Protein AF-A0A1B6FSM5-F1 (afdb_monomer)

Organism: NCBI:txid1464854

Foldseek 3Di:
DDDDDDDDDDDPDPPPPPPPPPDWDAFPWDADPVAIHRDFALVDGTWAADDDDDDPQKDWDWDDDRVGHDTDIDMDGHDDDPPPDDPPPDDDDDDDPVDDDDDDQWAEEEDAPLNVVVLVPGDPSRNVVVCCQQCNNGHPNGPDYHYDDPHDVSHD

Nearest PDB structures (foldseek):
  7odt-assembly1_a  TM=2.367E-01  e=1.067E+00  Homo sapiens
  6vmi-assembly1_a  TM=2.789E-01  e=4.382E+00  Homo sapiens
  7o9m-assembly1_a  TM=3.344E-01  e=7.326E+00  Homo sapiens
  6i9r-assembly1_a  TM=3.191E-01  e=6.443E+00  Homo sapiens
  8xt3-assembly1_Lp  TM=2.456E-01  e=4.983E+00  Homo sapiens

Solvent-accessible surface area (backbone atoms only — not comparable to full-atom values): 10348 Å² total; per-residue (Å²): 140,84,82,86,80,84,81,83,80,84,78,82,77,81,77,77,70,80,72,84,76,68,69,62,38,68,48,48,71,43,84,53,99,90,47,65,45,65,59,63,49,65,89,46,60,50,36,43,43,76,75,78,90,71,58,97,53,45,44,82,44,76,44,68,47,88,93,43,57,54,82,45,78,45,80,50,70,69,76,87,62,73,93,74,69,70,66,99,85,66,86,84,88,84,85,63,90,87,68,81,79,83,85,82,88,64,47,65,55,67,63,38,58,50,54,52,54,58,51,66,71,45,54,71,54,27,37,51,51,52,49,30,40,42,55,23,78,42,22,73,48,43,67,39,76,43,71,70,82,81,74,59,95,52,47,136

Sequence (156 aa):
MEKNWFLFLFICFNIEVPGLTCQDMPCAARQTEFGSICVCNSTYCDTVARPLPLGSDQYYHYTTSQDSPGFTKATGYFSKVPNGEYENNSVTFTVNANILHQEIIGFGGSFTDSAGIAINSLSDEAKEKFIESYFGVNGVEYSAARVPIGCSDFST

Secondary structure (DSSP, 8-state):
----------------------PPPPP-EEEETTEEEE---SS-----PPPPPPPTTEEEEEE--SSS-S-EEEEEEPPP-GGG---TT-------TTS--------EEE--HHHHHHHHTS-HHHHHHHHHHHHSTTTT---EEE--SS--TT--

Mean predicted aligned error: 9.49 Å

pLDDT: mean 87.05, std 16.94, range [38.84, 98.31]

Structure (mmCIF, N/CA/C/O backbone):
data_AF-A0A1B6FSM5-F1
#
_entry.id   AF-A0A1B6FSM5-F1
#
loop_
_atom_site.group_PDB
_atom_site.id
_atom_site.type_symbol
_atom_site.label_atom_id
_atom_site.label_alt_id
_atom_site.label_comp_id
_atom_site.label_asym_id
_atom_site.label_entity_id
_atom_site.label_seq_id
_atom_site.pdbx_PDB_ins_code
_atom_site.Cartn_x
_atom_site.Cartn_y
_atom_site.Cartn_z
_atom_site.occupancy
_atom_site.B_iso_or_equiv
_atom_site.auth_seq_id
_atom_site.auth_comp_id
_atom_site.auth_asym_id
_atom_site.auth_atom_id
_atom_site.pdbx_PDB_model_num
ATOM 1 N N . MET A 1 1 ? -56.442 9.683 -52.421 1.00 38.84 1 MET A N 1
ATOM 2 C CA . MET A 1 1 ? -55.281 8.827 -52.101 1.00 38.84 1 MET A CA 1
ATOM 3 C C . MET A 1 1 ? -54.148 9.746 -51.687 1.00 38.84 1 MET A C 1
ATOM 5 O O . MET A 1 1 ? -53.349 10.136 -52.522 1.00 38.84 1 MET A O 1
ATOM 9 N N . GLU A 1 2 ? -54.129 10.143 -50.420 1.00 40.19 2 GLU A N 1
ATOM 10 C CA . GLU A 1 2 ? -53.020 10.888 -49.823 1.00 40.19 2 GLU A CA 1
ATOM 11 C C . GLU A 1 2 ? -52.280 9.915 -48.907 1.00 40.19 2 GLU A C 1
ATOM 13 O O . GLU A 1 2 ? -52.888 9.305 -48.027 1.00 40.19 2 GLU A O 1
ATOM 18 N N . LYS A 1 3 ? -50.992 9.686 -49.169 1.00 43.75 3 LYS A N 1
ATOM 19 C CA . LYS A 1 3 ? -50.129 8.868 -48.313 1.00 43.75 3 LYS A CA 1
ATOM 20 C C . LYS A 1 3 ? -49.109 9.790 -47.655 1.00 43.75 3 LYS A C 1
ATOM 22 O O . LYS A 1 3 ? -48.144 10.198 -48.291 1.00 43.75 3 LYS A O 1
ATOM 27 N N . ASN A 1 4 ? -49.354 10.095 -46.383 1.00 43.03 4 ASN A N 1
ATOM 28 C CA . ASN A 1 4 ? -48.398 10.729 -45.482 1.00 43.03 4 ASN A CA 1
ATOM 29 C C . ASN A 1 4 ? -47.245 9.764 -45.192 1.00 43.03 4 ASN A C 1
ATOM 31 O O . ASN A 1 4 ? -47.452 8.692 -44.623 1.00 43.03 4 ASN A O 1
ATOM 35 N N . TRP A 1 5 ? -46.031 10.160 -45.563 1.00 48.03 5 TRP A N 1
ATOM 36 C CA . TRP A 1 5 ? -44.797 9.486 -45.176 1.00 48.03 5 TRP A CA 1
ATOM 37 C C . TRP A 1 5 ? -44.268 10.134 -43.891 1.00 48.03 5 TRP A C 1
ATOM 39 O O . TRP A 1 5 ? -43.706 11.226 -43.924 1.00 48.03 5 TRP A O 1
ATOM 49 N N . PHE A 1 6 ? -44.472 9.480 -42.746 1.00 44.19 6 PHE A N 1
ATOM 50 C CA . PHE A 1 6 ? -43.813 9.857 -41.495 1.00 44.19 6 PHE A CA 1
ATOM 51 C C . PHE A 1 6 ? -42.359 9.371 -41.529 1.00 44.19 6 PHE A C 1
ATOM 53 O O . PHE A 1 6 ? -42.090 8.172 -41.495 1.00 44.19 6 PHE A O 1
ATOM 60 N N . LEU A 1 7 ? -41.421 10.315 -41.5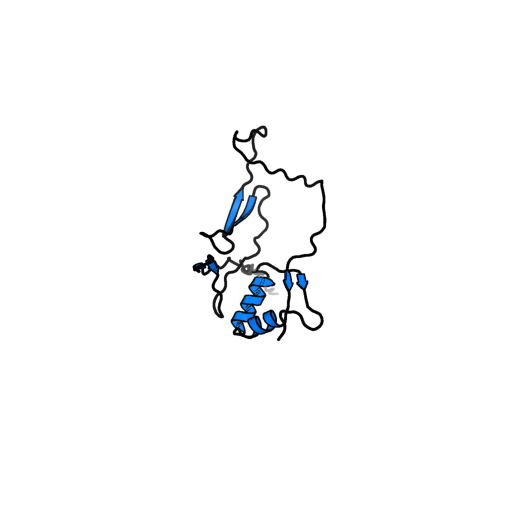99 1.00 45.03 7 LEU A N 1
ATOM 61 C CA . LEU A 1 7 ? -39.989 10.069 -41.468 1.00 45.03 7 LEU A CA 1
ATOM 62 C C . LEU A 1 7 ? -39.641 10.003 -39.968 1.00 45.03 7 LEU A C 1
ATOM 64 O O . LEU A 1 7 ? -39.584 11.033 -39.301 1.00 45.03 7 LEU A O 1
ATOM 68 N N . PHE A 1 8 ? -39.433 8.802 -39.422 1.00 46.84 8 PHE A N 1
ATOM 69 C CA . PHE A 1 8 ? -38.893 8.634 -38.068 1.00 46.84 8 PHE A CA 1
ATOM 70 C C . PHE A 1 8 ? -37.373 8.833 -38.098 1.00 46.84 8 PHE A C 1
ATOM 72 O O . PHE A 1 8 ? -36.632 7.979 -38.583 1.00 46.84 8 PHE A O 1
ATOM 79 N N . LEU A 1 9 ? -36.912 9.974 -37.588 1.00 46.44 9 LEU A N 1
ATOM 80 C CA . LEU A 1 9 ? -35.496 10.262 -37.378 1.00 46.44 9 LEU A CA 1
ATOM 81 C C . LEU A 1 9 ? -35.067 9.626 -36.043 1.00 46.44 9 LEU A C 1
ATOM 83 O O . LEU A 1 9 ? -35.403 10.129 -34.973 1.00 46.44 9 LEU A O 1
ATOM 87 N N . PHE A 1 10 ? -34.358 8.497 -36.094 1.00 46.09 10 PHE A N 1
ATOM 88 C CA . PHE A 1 10 ? -33.719 7.904 -34.916 1.00 46.09 10 PHE A CA 1
ATOM 89 C C . PHE A 1 10 ? -32.469 8.726 -34.570 1.00 46.09 10 PHE A C 1
ATOM 91 O O . PHE A 1 10 ? -31.432 8.605 -35.220 1.00 46.09 10 PHE A O 1
ATOM 98 N N . ILE A 1 11 ? -32.575 9.596 -33.564 1.00 53.06 11 ILE A N 1
ATOM 99 C CA . ILE A 1 11 ? -31.426 10.305 -32.994 1.00 53.06 11 ILE A CA 1
ATOM 100 C C . ILE A 1 11 ? -30.761 9.354 -31.994 1.00 53.06 11 ILE A C 1
ATOM 102 O O . ILE A 1 11 ? -31.252 9.166 -30.883 1.00 53.06 11 ILE A O 1
ATOM 106 N N . CYS A 1 12 ? -29.648 8.738 -32.393 1.00 48.84 12 CYS A N 1
ATOM 107 C CA . CYS A 1 12 ? -28.767 8.026 -31.472 1.00 48.84 12 CYS A CA 1
ATOM 108 C C . CYS A 1 12 ? -28.063 9.056 -30.579 1.00 48.84 12 CYS A C 1
ATOM 110 O O . CYS A 1 12 ? -27.057 9.645 -30.971 1.00 48.84 12 CYS A O 1
ATOM 112 N N . PHE A 1 13 ? -28.599 9.297 -29.383 1.00 46.62 13 PHE A N 1
ATOM 113 C CA . PHE A 1 13 ? -27.845 9.958 -28.324 1.00 46.62 13 PHE A CA 1
ATOM 114 C C . PHE A 1 13 ? -26.745 8.991 -27.871 1.00 46.62 13 PHE A C 1
ATOM 116 O O . PHE A 1 13 ? -27.026 7.991 -27.211 1.00 46.62 13 PHE A O 1
ATOM 123 N N . ASN A 1 14 ? -25.496 9.268 -28.250 1.00 45.78 14 ASN A N 1
ATOM 124 C CA . ASN A 1 14 ? -24.340 8.669 -27.592 1.00 45.78 14 ASN A CA 1
ATOM 125 C C . ASN A 1 14 ? -24.309 9.229 -26.169 1.00 45.78 14 ASN A C 1
ATOM 127 O O . ASN A 1 14 ? -23.824 10.333 -25.936 1.00 45.78 14 ASN A O 1
ATOM 131 N N . ILE A 1 15 ? -24.906 8.501 -25.228 1.00 54.28 15 ILE A N 1
ATOM 132 C CA . ILE A 1 15 ? -24.706 8.760 -23.807 1.00 54.28 15 ILE A CA 1
ATOM 133 C C . ILE A 1 15 ? -23.307 8.232 -23.501 1.00 54.28 15 ILE A C 1
ATOM 135 O O . ILE A 1 15 ? -23.124 7.047 -23.227 1.00 54.28 15 ILE A O 1
ATOM 139 N N . GLU A 1 16 ? -22.306 9.104 -23.601 1.00 48.91 16 GLU A N 1
ATOM 140 C CA . GLU A 1 16 ? -21.045 8.880 -22.907 1.00 48.91 16 GLU A CA 1
ATOM 141 C C . GLU A 1 16 ? -21.370 8.906 -21.417 1.00 48.91 16 GLU A C 1
ATOM 143 O O . GLU A 1 16 ? -21.605 9.956 -20.822 1.00 48.91 16 GLU A O 1
ATOM 148 N N . VAL A 1 17 ? -21.471 7.720 -20.823 1.00 58.91 17 VAL A N 1
ATOM 149 C CA . VAL A 1 17 ? -21.438 7.581 -19.373 1.00 58.91 17 VAL A CA 1
ATOM 150 C C . VAL A 1 17 ? -20.038 8.051 -18.982 1.00 58.91 17 VAL A C 1
ATOM 152 O O . VAL A 1 17 ? -19.078 7.407 -19.415 1.00 58.91 17 VAL A O 1
ATOM 155 N N . PRO A 1 18 ? -19.869 9.171 -18.255 1.00 51.31 18 PRO A N 1
ATOM 156 C CA . PRO A 1 18 ? -18.549 9.551 -17.791 1.00 51.31 18 PRO A CA 1
ATOM 157 C C . PRO A 1 18 ? -18.056 8.394 -16.931 1.00 51.31 18 PRO A C 1
ATOM 159 O O . PRO A 1 18 ? -18.637 8.083 -15.889 1.00 51.31 18 PRO A O 1
ATOM 162 N N . GLY A 1 19 ? -17.032 7.696 -17.420 1.00 51.50 19 GLY A N 1
ATOM 163 C CA . GLY A 1 19 ? -16.337 6.711 -16.616 1.00 51.50 19 GLY A CA 1
ATOM 164 C C . GLY A 1 19 ? -15.906 7.406 -15.333 1.00 51.50 19 GLY A C 1
ATOM 165 O O . GLY A 1 19 ? -15.356 8.506 -15.386 1.00 51.50 19 GLY A O 1
ATOM 166 N N . LEU A 1 20 ? -16.198 6.796 -14.187 1.00 47.22 20 LEU A N 1
ATOM 167 C CA . LEU A 1 20 ? -15.637 7.205 -12.907 1.00 47.22 20 LEU A CA 1
ATOM 168 C C . LEU A 1 20 ? -14.114 7.071 -13.017 1.00 47.22 20 LEU A C 1
ATOM 170 O O . LEU A 1 20 ? -13.552 6.010 -12.761 1.00 47.22 20 LEU A O 1
ATOM 174 N N . THR A 1 21 ? -13.434 8.126 -13.459 1.00 48.84 21 THR A N 1
ATOM 175 C CA . THR A 1 21 ? -11.986 8.217 -13.333 1.00 48.84 21 THR A CA 1
ATOM 176 C C . THR A 1 21 ? -11.722 8.460 -11.858 1.00 48.84 21 THR A C 1
ATOM 178 O O . THR A 1 21 ? -11.875 9.584 -11.377 1.00 48.84 21 THR A O 1
ATOM 181 N N . CYS A 1 22 ? -11.402 7.402 -11.114 1.00 58.56 22 CYS A N 1
ATOM 182 C CA . CYS A 1 22 ? -10.948 7.573 -9.747 1.00 58.56 22 CYS A CA 1
ATOM 183 C C . CYS A 1 22 ? -9.576 8.253 -9.800 1.00 58.56 22 CYS A C 1
ATOM 185 O O . CYS A 1 22 ? -8.593 7.680 -10.271 1.00 58.56 22 CYS A O 1
ATOM 187 N N . GLN A 1 23 ? -9.549 9.528 -9.426 1.00 73.00 23 GLN A N 1
ATOM 188 C CA . GLN A 1 23 ? -8.323 10.289 -9.277 1.00 73.00 23 GLN A CA 1
ATOM 189 C C . GLN A 1 23 ? -7.820 10.087 -7.848 1.00 73.00 23 GLN A C 1
ATOM 191 O O . GLN A 1 23 ? -8.585 10.263 -6.900 1.00 73.00 23 GLN A O 1
ATOM 196 N N . ASP A 1 24 ? -6.546 9.718 -7.710 1.00 87.38 24 ASP A N 1
ATOM 197 C CA . ASP A 1 24 ? -5.902 9.512 -6.410 1.00 87.38 24 ASP A CA 1
ATOM 198 C C . ASP A 1 24 ? -6.041 10.771 -5.550 1.00 87.38 24 ASP A C 1
ATOM 200 O O . ASP A 1 24 ? -5.627 11.866 -5.953 1.00 87.38 24 ASP A O 1
ATOM 204 N N . MET A 1 25 ? -6.619 10.617 -4.361 1.00 93.56 25 MET A N 1
ATOM 205 C CA . MET A 1 25 ? -6.583 11.650 -3.337 1.00 93.56 25 MET A CA 1
ATOM 206 C C . MET A 1 25 ? -5.230 11.574 -2.625 1.00 93.56 25 MET A C 1
ATOM 208 O O . MET A 1 25 ? -4.840 10.492 -2.186 1.00 93.56 25 MET A O 1
ATOM 212 N N . PRO A 1 26 ? -4.497 12.693 -2.498 1.00 94.56 26 PRO A N 1
ATOM 213 C CA . PRO A 1 26 ? -3.141 12.674 -1.964 1.00 94.56 26 PRO A CA 1
ATOM 214 C C . PRO A 1 26 ? -3.116 12.387 -0.460 1.00 94.56 26 PRO A C 1
ATOM 216 O O . PRO A 1 26 ? -4.069 12.656 0.266 1.00 94.56 26 PRO A O 1
ATOM 219 N N . CYS A 1 27 ? -1.976 11.930 0.049 1.00 96.06 27 CYS A N 1
ATOM 220 C CA . CYS A 1 27 ? -1.752 11.819 1.488 1.00 96.06 27 CYS A CA 1
ATOM 221 C C . CYS A 1 27 ? -1.918 13.185 2.183 1.00 96.06 27 CYS A C 1
ATOM 223 O O . CYS A 1 27 ? -1.191 14.135 1.881 1.00 96.06 27 CYS A O 1
ATOM 225 N N . ALA A 1 28 ? -2.825 13.285 3.163 1.00 96.56 28 ALA A N 1
ATOM 226 C CA . ALA A 1 28 ? -2.861 14.423 4.086 1.00 96.56 28 ALA A CA 1
ATOM 227 C C . ALA A 1 28 ? -1.756 14.253 5.136 1.00 96.56 28 ALA A C 1
ATOM 229 O O . ALA A 1 28 ? -1.992 13.796 6.257 1.00 96.56 28 ALA A O 1
ATOM 230 N N . ALA A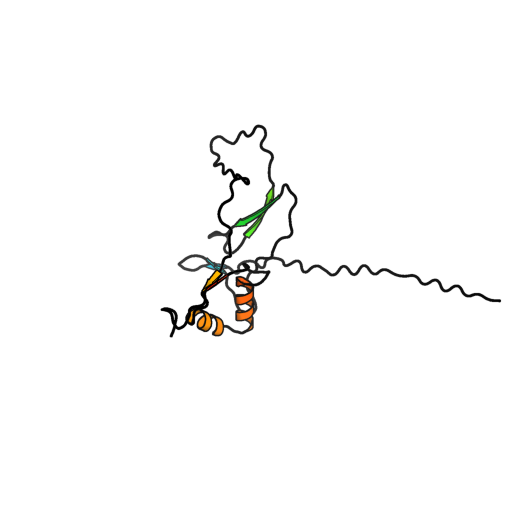 1 29 ? -0.528 14.555 4.724 1.00 96.19 29 ALA A N 1
ATOM 231 C CA . ALA A 1 29 ? 0.673 14.265 5.488 1.00 96.19 29 ALA A CA 1
ATOM 232 C C . ALA A 1 29 ? 0.725 15.029 6.820 1.00 96.19 29 ALA A C 1
ATOM 234 O O . ALA A 1 29 ? 0.570 16.252 6.868 1.00 96.19 29 ALA A O 1
ATOM 235 N N . ARG A 1 30 ? 1.037 14.314 7.903 1.00 95.25 30 ARG A N 1
ATOM 236 C CA . ARG A 1 30 ? 1.378 14.891 9.208 1.00 95.25 30 ARG A CA 1
ATOM 237 C C . ARG A 1 30 ? 2.692 14.306 9.704 1.00 95.25 30 ARG A C 1
ATOM 239 O O . ARG A 1 30 ? 2.819 13.089 9.823 1.00 95.25 30 ARG A O 1
ATOM 246 N N . GLN A 1 31 ? 3.644 15.176 10.030 1.00 94.25 31 GLN A N 1
ATOM 247 C CA . GLN A 1 31 ? 4.913 14.764 10.624 1.00 94.25 31 GLN A CA 1
ATOM 248 C C . GLN A 1 31 ? 4.738 14.374 12.093 1.00 94.25 31 GLN A C 1
ATOM 250 O O . GLN A 1 31 ? 3.985 15.002 12.841 1.00 94.25 31 GLN A O 1
ATOM 255 N N . THR A 1 32 ? 5.449 13.330 12.492 1.00 92.94 32 THR A N 1
ATOM 256 C CA . THR A 1 32 ? 5.541 12.812 13.858 1.00 92.94 32 THR A CA 1
ATOM 257 C C . THR A 1 32 ? 7.013 12.614 14.215 1.00 92.94 32 THR A C 1
ATOM 259 O O . THR A 1 32 ? 7.882 12.698 13.349 1.00 92.94 32 THR A O 1
ATOM 262 N N . GLU A 1 33 ? 7.306 12.314 15.480 1.00 93.38 33 GLU A N 1
ATOM 263 C CA . GLU A 1 33 ? 8.668 11.977 15.923 1.00 93.38 33 GLU A CA 1
ATOM 264 C C . GLU A 1 33 ? 9.259 10.769 15.170 1.00 93.38 33 GLU A C 1
ATOM 266 O O . GLU A 1 33 ? 10.465 10.705 14.952 1.00 93.38 33 GLU A O 1
ATOM 271 N N . PHE A 1 34 ? 8.409 9.843 14.714 1.00 88.75 34 PHE A N 1
ATOM 272 C CA . PHE A 1 34 ? 8.817 8.587 14.076 1.00 88.75 34 PHE A CA 1
ATOM 273 C C . PHE A 1 34 ? 8.681 8.596 12.547 1.00 88.75 34 PHE A C 1
ATOM 275 O O . PHE A 1 34 ? 8.817 7.553 11.911 1.00 88.75 34 PHE A O 1
ATOM 282 N N . GLY A 1 35 ? 8.402 9.756 11.947 1.00 90.38 35 GLY A N 1
ATOM 283 C CA . GLY A 1 35 ? 8.183 9.905 10.508 1.00 90.38 35 GLY A CA 1
ATOM 284 C C . GLY A 1 35 ? 6.804 10.464 10.177 1.00 90.38 35 GLY A C 1
ATOM 285 O O . GLY A 1 35 ? 6.153 11.095 11.009 1.00 90.38 35 GLY A O 1
ATOM 286 N N . SER A 1 36 ? 6.353 10.258 8.946 1.00 93.62 36 SER A N 1
ATOM 287 C CA . SER A 1 36 ? 5.117 10.855 8.434 1.00 93.62 36 SER A CA 1
ATOM 288 C C . SER A 1 36 ? 3.963 9.857 8.412 1.00 93.62 36 SER A C 1
ATOM 290 O O . SER A 1 36 ? 4.155 8.686 8.095 1.00 93.62 36 SER A O 1
ATOM 292 N N . ILE A 1 37 ? 2.753 10.340 8.688 1.00 95.12 37 ILE A N 1
ATOM 293 C CA . ILE A 1 37 ? 1.507 9.582 8.514 1.00 95.12 37 ILE A CA 1
ATOM 294 C C . ILE A 1 37 ? 0.567 10.304 7.545 1.00 95.12 37 ILE A C 1
ATOM 296 O O . ILE A 1 37 ? 0.640 11.528 7.423 1.00 95.12 37 ILE A O 1
ATOM 300 N N . CYS A 1 38 ? -0.352 9.567 6.924 1.00 96.44 38 CYS A N 1
ATOM 301 C CA . CYS A 1 38 ? -1.478 10.131 6.180 1.00 96.44 38 CYS A CA 1
ATOM 302 C C . CYS A 1 38 ? -2.699 10.196 7.100 1.00 96.44 38 CYS A C 1
ATOM 304 O O . CYS A 1 38 ? -3.113 9.192 7.678 1.00 96.44 38 CYS A O 1
ATOM 306 N N . VAL A 1 39 ? -3.222 11.402 7.324 1.00 97.25 39 VAL A N 1
ATOM 307 C CA . VAL A 1 39 ? -4.337 11.621 8.249 1.00 97.25 39 VAL A CA 1
ATOM 308 C C . VAL A 1 39 ? -5.659 11.332 7.546 1.00 97.25 39 VAL A C 1
ATOM 310 O O . VAL A 1 39 ? -6.016 12.013 6.588 1.00 97.25 39 VAL A O 1
ATOM 313 N N . CYS A 1 40 ? -6.415 10.383 8.095 1.00 97.38 40 CYS A N 1
ATOM 314 C CA . CYS A 1 40 ? -7.778 10.075 7.678 1.00 97.38 40 CYS A CA 1
ATOM 315 C C . CYS A 1 40 ? -8.791 10.400 8.784 1.00 97.38 40 CYS A C 1
ATOM 317 O O . CYS A 1 40 ? -8.488 10.322 9.977 1.00 97.38 40 CYS A O 1
ATOM 319 N N . ASN A 1 41 ? -10.000 10.785 8.384 1.00 97.25 41 ASN A N 1
ATOM 320 C CA . ASN A 1 41 ? -11.146 11.068 9.247 1.00 97.25 41 ASN A CA 1
ATOM 321 C C . ASN A 1 41 ? -12.463 10.790 8.490 1.00 97.25 41 ASN A C 1
ATOM 323 O O . ASN A 1 41 ? -12.448 10.253 7.386 1.00 97.25 41 ASN A O 1
ATOM 327 N N . SER A 1 42 ? -13.608 11.165 9.065 1.00 97.25 42 SER A N 1
ATOM 328 C CA . SER A 1 42 ? -14.934 10.925 8.474 1.00 97.25 42 SER A CA 1
ATOM 329 C C . SER A 1 42 ? -15.154 11.592 7.112 1.00 97.25 42 SER A C 1
ATOM 331 O O . SER A 1 42 ? -15.935 11.097 6.304 1.00 97.25 42 SER A O 1
ATOM 333 N N . THR A 1 43 ? -14.462 12.692 6.811 1.00 96.81 43 THR A N 1
ATOM 334 C CA . THR A 1 43 ? -14.648 13.454 5.567 1.00 96.81 43 THR A CA 1
ATOM 335 C C . THR A 1 43 ? -13.520 13.250 4.560 1.00 96.81 43 THR A C 1
ATOM 337 O O . THR A 1 43 ? -13.738 13.431 3.364 1.00 96.81 43 THR A O 1
ATOM 340 N N . TYR A 1 44 ? -12.343 12.796 4.996 1.00 97.12 44 TYR A N 1
ATOM 341 C CA . TYR A 1 44 ? -11.149 12.695 4.160 1.00 97.12 44 TYR A CA 1
ATOM 342 C C . TYR A 1 44 ? -10.335 11.432 4.439 1.00 97.12 44 TYR A C 1
ATOM 344 O O . TYR A 1 44 ? -10.110 11.079 5.591 1.00 97.12 44 TYR A O 1
ATOM 352 N N . CYS A 1 45 ? -9.851 10.787 3.382 1.00 97.19 45 CYS A N 1
ATOM 353 C CA . CYS A 1 45 ? -8.768 9.806 3.445 1.00 97.19 45 CYS A CA 1
ATOM 354 C C . CYS A 1 45 ? -8.115 9.730 2.061 1.00 97.19 45 CYS A C 1
ATOM 356 O O . CYS A 1 45 ? -8.810 9.967 1.073 1.00 97.19 45 CYS A O 1
ATOM 358 N N . ASP A 1 46 ? -6.814 9.466 1.982 1.00 96.69 46 ASP A N 1
ATOM 359 C CA . ASP A 1 46 ? -6.119 9.283 0.708 1.00 96.69 46 ASP A CA 1
ATOM 360 C C . ASP A 1 46 ? -6.561 7.998 -0.005 1.00 96.69 46 ASP A C 1
ATOM 362 O O . ASP A 1 46 ? -7.066 7.062 0.619 1.00 96.69 46 ASP A O 1
ATOM 366 N N . THR A 1 47 ? -6.412 7.974 -1.329 1.00 95.50 47 THR A N 1
ATOM 367 C CA . THR A 1 47 ? -6.808 6.834 -2.166 1.00 95.50 47 THR A CA 1
ATOM 368 C C . THR A 1 47 ? -5.715 6.465 -3.153 1.00 95.50 47 THR A C 1
ATOM 370 O O . THR A 1 47 ? -4.925 7.303 -3.589 1.00 95.50 47 THR A O 1
ATOM 373 N N . VAL A 1 48 ? -5.703 5.191 -3.531 1.00 93.38 48 VAL A N 1
ATOM 374 C CA . VAL A 1 48 ? -4.828 4.620 -4.552 1.00 93.38 48 VAL A CA 1
ATOM 375 C C . VAL A 1 48 ? -5.711 3.936 -5.583 1.00 93.38 48 VAL A C 1
ATOM 377 O O . VAL A 1 48 ? -6.102 2.782 -5.446 1.00 93.38 48 VAL A O 1
ATOM 380 N N . ALA A 1 49 ? -6.075 4.673 -6.619 1.00 86.81 49 ALA A N 1
ATOM 381 C CA . ALA A 1 49 ? -6.880 4.172 -7.708 1.00 86.81 49 ALA A CA 1
ATOM 382 C C . ALA A 1 49 ? -6.071 3.232 -8.599 1.00 86.81 49 ALA A C 1
ATOM 384 O O . ALA A 1 49 ? -4.927 3.503 -8.997 1.00 86.81 49 ALA A O 1
ATOM 385 N N . ARG A 1 50 ? -6.734 2.151 -9.006 1.00 85.75 50 ARG A N 1
ATOM 386 C CA . ARG A 1 50 ? -6.238 1.247 -10.036 1.00 85.75 50 ARG A CA 1
ATOM 387 C C . ARG A 1 50 ? -6.051 1.989 -11.355 1.00 85.75 50 ARG A C 1
ATOM 389 O O . ARG A 1 50 ? -7.017 2.520 -11.909 1.00 85.75 50 ARG A O 1
ATOM 396 N N . PRO A 1 51 ? -4.823 2.026 -11.884 1.00 86.81 51 PRO A N 1
ATOM 397 C CA . PRO A 1 51 ? -4.589 2.710 -13.129 1.00 86.81 51 PRO A CA 1
ATOM 398 C C . PRO A 1 51 ? -5.028 1.839 -14.315 1.00 86.81 51 PRO A C 1
ATOM 400 O O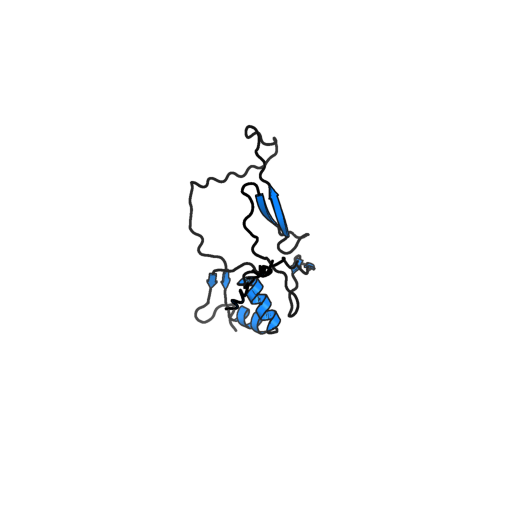 . PRO A 1 51 ? -5.074 0.610 -14.234 1.00 86.81 51 PRO A O 1
ATOM 403 N N . LEU A 1 52 ? -5.341 2.483 -15.437 1.00 89.38 52 LEU A N 1
ATOM 404 C CA . LEU A 1 52 ? -5.660 1.784 -16.681 1.00 89.38 52 LEU A CA 1
ATOM 405 C C . LEU A 1 52 ? -4.400 1.125 -17.272 1.00 89.38 52 LEU A C 1
ATOM 407 O O . LEU A 1 52 ? -3.300 1.626 -17.054 1.00 89.38 52 LEU A O 1
ATOM 411 N N . PRO A 1 53 ? -4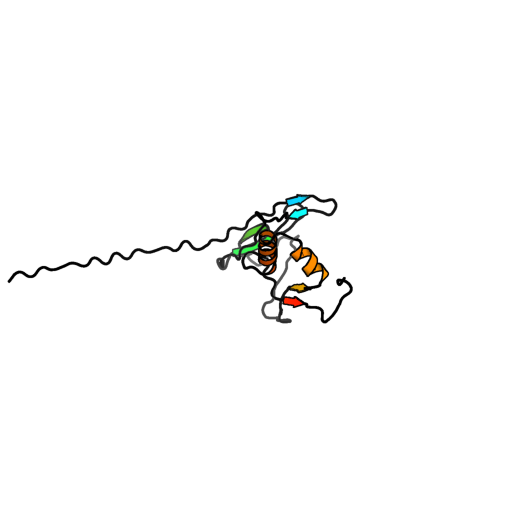.523 0.033 -18.046 1.00 91.88 53 PRO A N 1
ATOM 412 C CA . PRO A 1 53 ? -3.384 -0.536 -18.760 1.00 91.88 53 PRO A CA 1
ATOM 413 C C . PRO A 1 53 ? -2.685 0.507 -19.647 1.00 91.88 53 PRO A C 1
ATOM 415 O O . PRO A 1 53 ? -3.342 1.257 -20.369 1.00 91.88 53 PRO A O 1
ATOM 418 N N . LEU A 1 54 ? -1.353 0.541 -19.590 1.00 91.94 54 LEU A N 1
ATOM 419 C CA . LEU A 1 54 ? -0.513 1.441 -20.384 1.00 91.94 54 LEU A CA 1
ATOM 420 C C . LEU A 1 54 ? -0.116 0.829 -21.736 1.00 91.94 54 LEU A C 1
ATOM 422 O O . LEU A 1 54 ? -0.328 -0.361 -21.987 1.00 91.94 54 LEU A O 1
ATOM 426 N N . GLY A 1 55 ? 0.502 1.646 -22.596 1.00 93.19 55 GLY A N 1
ATOM 427 C CA . GLY A 1 55 ? 1.192 1.165 -23.793 1.00 93.19 55 GLY A CA 1
ATOM 428 C C . GLY A 1 55 ? 2.371 0.240 -23.460 1.00 93.19 55 GLY A C 1
ATOM 429 O O . GLY A 1 55 ? 2.899 0.243 -22.351 1.00 93.19 55 GLY A O 1
ATOM 430 N N . SER A 1 56 ? 2.809 -0.561 -24.435 1.00 90.00 56 SER A N 1
ATOM 431 C CA . SER A 1 56 ? 3.866 -1.574 -24.250 1.00 90.00 56 SER A CA 1
ATOM 432 C C . SER A 1 56 ? 5.251 -1.012 -23.898 1.00 90.00 56 SER A C 1
ATOM 434 O O . SER A 1 56 ? 6.127 -1.758 -23.473 1.00 90.00 56 SER A O 1
ATOM 436 N N . ASP A 1 57 ? 5.476 0.278 -24.127 1.00 93.44 57 ASP A N 1
ATOM 437 C CA . ASP A 1 57 ? 6.714 1.012 -23.853 1.00 93.44 57 ASP A CA 1
ATOM 438 C C . ASP A 1 57 ? 6.630 1.857 -22.575 1.00 93.44 57 ASP A C 1
ATOM 440 O O . ASP A 1 57 ? 7.523 2.655 -22.308 1.00 93.44 57 ASP A O 1
ATOM 444 N N . GLN A 1 58 ? 5.580 1.687 -21.775 1.00 96.00 58 GLN A N 1
ATOM 445 C CA . GLN A 1 58 ? 5.311 2.496 -20.594 1.00 96.00 58 GLN A CA 1
ATOM 446 C C . GLN A 1 58 ? 5.170 1.629 -19.343 1.00 96.00 58 GLN A C 1
ATOM 448 O O . GLN A 1 58 ? 4.819 0.450 -19.406 1.00 96.00 58 GLN A O 1
ATOM 453 N N . TYR A 1 59 ? 5.414 2.230 -18.181 1.00 95.50 59 TYR A N 1
ATOM 454 C CA . TYR A 1 59 ? 5.195 1.585 -16.889 1.00 95.50 59 TYR A CA 1
ATOM 455 C C . TYR A 1 59 ? 4.745 2.591 -15.831 1.00 95.50 59 TYR A C 1
ATOM 457 O O . TYR A 1 59 ? 5.083 3.776 -15.890 1.00 95.50 59 TYR A O 1
ATOM 465 N N . TYR A 1 60 ? 4.010 2.108 -14.829 1.00 95.00 60 TYR A N 1
ATOM 466 C CA . TYR A 1 60 ? 3.743 2.880 -13.620 1.00 95.00 60 TYR A CA 1
ATOM 467 C C . TYR A 1 60 ? 4.875 2.713 -12.617 1.00 95.00 60 TYR A C 1
ATOM 469 O O . TYR A 1 60 ? 5.359 1.607 -12.384 1.00 95.00 60 TYR A O 1
ATOM 477 N N . HIS A 1 61 ? 5.261 3.817 -11.993 1.00 94.62 61 HIS A N 1
ATOM 478 C CA . HIS A 1 61 ? 6.192 3.847 -10.881 1.00 94.62 61 HIS A CA 1
ATOM 479 C C . HIS A 1 61 ? 5.472 4.410 -9.661 1.00 94.62 61 HIS A C 1
ATOM 481 O O . HIS A 1 61 ? 5.034 5.559 -9.676 1.00 94.62 61 HIS A O 1
ATOM 487 N N . TYR A 1 62 ? 5.341 3.583 -8.628 1.00 94.06 62 TYR A N 1
ATOM 488 C CA . TYR A 1 62 ? 4.814 3.988 -7.332 1.00 94.06 62 TYR A CA 1
ATOM 489 C C . TYR A 1 62 ? 5.972 4.141 -6.353 1.00 94.06 62 TYR A C 1
ATOM 491 O O . TYR A 1 62 ? 6.798 3.237 -6.222 1.00 94.06 62 TYR A O 1
ATOM 499 N N . THR A 1 63 ? 6.035 5.278 -5.669 1.00 95.06 63 THR A N 1
ATOM 500 C CA . THR A 1 63 ? 7.097 5.580 -4.708 1.00 95.06 63 THR A CA 1
ATOM 501 C C . THR A 1 63 ? 6.508 6.127 -3.416 1.00 95.06 63 THR A C 1
ATOM 503 O O . THR A 1 63 ? 5.597 6.955 -3.432 1.00 95.06 63 THR A O 1
ATOM 506 N N . THR A 1 64 ? 7.085 5.699 -2.299 1.00 94.88 64 THR A N 1
ATOM 507 C CA . THR A 1 64 ? 6.845 6.255 -0.969 1.00 94.88 64 THR A CA 1
ATOM 508 C C . THR A 1 64 ? 8.194 6.595 -0.358 1.00 94.88 64 THR A C 1
ATOM 510 O O . THR A 1 64 ? 9.139 5.811 -0.455 1.00 94.88 64 THR A O 1
ATOM 513 N N . SER A 1 65 ? 8.300 7.764 0.261 1.00 92.69 65 SER A N 1
ATOM 514 C CA . SER A 1 65 ? 9.514 8.199 0.952 1.00 92.69 65 SER A CA 1
ATOM 515 C C . SER A 1 65 ? 9.157 9.089 2.139 1.00 92.69 65 SER A C 1
ATOM 517 O O . SER A 1 65 ? 7.989 9.422 2.340 1.00 92.69 65 SER A O 1
ATOM 519 N N . GLN A 1 66 ? 10.159 9.493 2.919 1.00 89.38 66 GLN A N 1
ATOM 520 C CA . GLN A 1 66 ? 9.956 10.445 4.010 1.00 89.38 66 GLN A CA 1
ATOM 521 C C . GLN A 1 66 ? 9.476 11.821 3.511 1.00 89.38 66 GLN A C 1
ATOM 523 O O . GLN A 1 66 ? 8.653 12.452 4.171 1.00 89.38 66 GLN A O 1
ATOM 528 N N . ASP A 1 67 ? 9.937 12.252 2.334 1.00 88.06 67 ASP A N 1
ATOM 529 C CA . ASP A 1 67 ? 9.539 13.527 1.720 1.00 88.06 67 ASP A CA 1
ATOM 530 C C . ASP A 1 67 ? 8.222 13.415 0.933 1.00 88.06 67 ASP A C 1
ATOM 532 O O . ASP A 1 67 ? 7.549 14.414 0.679 1.00 88.06 67 ASP A O 1
ATOM 536 N N . SER A 1 68 ? 7.834 12.192 0.559 1.00 90.81 68 SER A N 1
ATOM 537 C CA . SER A 1 68 ? 6.631 11.886 -0.218 1.00 90.81 68 SER A CA 1
ATOM 538 C C . SER A 1 68 ? 5.836 10.734 0.426 1.00 90.81 68 SER A C 1
ATOM 540 O O . SER A 1 68 ? 5.866 9.605 -0.086 1.00 90.81 68 SER A O 1
ATOM 542 N N . PRO A 1 69 ? 5.166 10.976 1.571 1.00 92.25 69 PRO A N 1
ATOM 543 C CA . PRO A 1 69 ? 4.354 9.961 2.235 1.00 92.25 69 PRO A CA 1
ATOM 544 C C . PRO A 1 69 ? 3.110 9.599 1.412 1.00 92.25 69 PRO A C 1
ATOM 546 O O . PRO A 1 69 ? 2.587 10.412 0.649 1.00 92.25 69 PRO A O 1
ATOM 549 N N . GLY A 1 70 ? 2.632 8.367 1.583 1.00 92.75 70 GLY A N 1
ATOM 550 C CA . GLY A 1 70 ? 1.600 7.777 0.727 1.00 92.75 70 GLY A CA 1
ATOM 551 C C . GLY A 1 70 ? 2.165 7.262 -0.600 1.00 92.75 70 GLY A C 1
ATOM 552 O O . GLY A 1 70 ? 3.373 7.064 -0.744 1.00 92.75 70 GLY A O 1
ATOM 553 N N . PHE A 1 71 ? 1.291 7.020 -1.574 1.00 93.38 71 PHE A N 1
ATOM 554 C CA . PHE A 1 71 ? 1.658 6.425 -2.861 1.00 93.38 71 PHE A CA 1
ATOM 555 C C . PHE A 1 71 ? 1.778 7.491 -3.952 1.00 93.38 71 PHE A C 1
ATOM 557 O O . PHE A 1 71 ? 0.788 7.910 -4.548 1.00 93.38 71 PHE A O 1
ATOM 564 N N . THR A 1 72 ? 3.005 7.920 -4.250 1.00 92.62 72 THR A N 1
ATOM 565 C CA . THR A 1 72 ? 3.258 8.837 -5.370 1.00 92.62 72 THR A CA 1
ATOM 566 C C . THR A 1 72 ? 3.344 8.046 -6.668 1.00 92.62 72 THR A C 1
ATOM 568 O O . THR A 1 72 ? 4.254 7.236 -6.833 1.00 92.62 72 THR A O 1
ATOM 571 N N . LYS A 1 73 ? 2.411 8.287 -7.593 1.00 92.56 73 LYS A N 1
ATOM 572 C CA . LYS A 1 73 ? 2.351 7.626 -8.902 1.00 92.56 73 LYS A CA 1
ATOM 573 C C . LYS A 1 73 ? 2.972 8.494 -9.996 1.00 92.56 73 LYS A C 1
ATOM 575 O O . LYS A 1 73 ? 2.554 9.630 -10.208 1.00 92.56 73 LYS A O 1
ATOM 580 N N . ALA A 1 74 ? 3.901 7.923 -10.752 1.00 92.81 74 ALA A N 1
ATOM 581 C CA . ALA A 1 74 ? 4.452 8.492 -11.977 1.00 92.81 74 ALA A CA 1
ATOM 582 C C . ALA A 1 74 ? 4.339 7.490 -13.137 1.00 92.81 74 ALA A C 1
ATOM 584 O O . ALA A 1 74 ? 4.223 6.284 -12.924 1.00 92.81 74 ALA A O 1
ATOM 585 N N . THR A 1 75 ? 4.373 7.988 -14.374 1.00 95.62 75 THR A N 1
ATOM 586 C CA . THR A 1 75 ? 4.477 7.147 -15.578 1.00 95.62 75 THR A CA 1
ATOM 587 C C . THR A 1 75 ? 5.877 7.293 -16.157 1.00 95.62 75 THR A C 1
ATOM 589 O O . THR A 1 75 ? 6.324 8.412 -16.409 1.00 95.62 75 THR A O 1
ATOM 592 N N . GLY A 1 76 ? 6.567 6.173 -16.337 1.00 95.38 76 GLY A N 1
ATOM 593 C CA . GLY A 1 76 ? 7.869 6.094 -16.991 1.00 95.38 76 GLY A CA 1
ATOM 594 C C . GLY A 1 76 ? 7.778 5.431 -18.363 1.00 95.38 76 GLY A C 1
ATOM 595 O O . GLY A 1 76 ? 6.732 4.901 -18.743 1.00 95.38 76 GLY A O 1
ATOM 596 N N . TYR A 1 77 ? 8.894 5.461 -19.091 1.00 95.31 77 TYR A N 1
ATOM 597 C CA . TYR A 1 77 ? 9.014 4.909 -20.439 1.00 95.31 77 TYR A CA 1
ATOM 598 C C . TYR A 1 77 ? 10.224 3.985 -20.527 1.00 95.31 77 TYR A C 1
ATOM 600 O O . TYR A 1 77 ? 11.298 4.297 -20.008 1.00 95.31 77 TYR A O 1
ATOM 608 N N . PHE A 1 78 ? 10.057 2.852 -21.198 1.00 92.25 78 PHE A N 1
ATOM 609 C CA . PHE A 1 78 ? 11.150 1.957 -21.532 1.00 92.25 78 PHE A CA 1
ATOM 610 C C . PHE A 1 78 ? 11.957 2.530 -22.696 1.00 92.25 78 PHE A C 1
ATOM 612 O O . PHE A 1 78 ? 11.425 2.836 -23.762 1.00 92.25 78 PHE A O 1
ATOM 619 N N . SER A 1 79 ? 13.271 2.605 -22.511 1.00 87.62 79 SER A N 1
ATOM 620 C CA . SER A 1 79 ? 14.209 2.990 -23.563 1.00 87.62 79 SER A CA 1
ATOM 621 C C . SER A 1 79 ? 14.886 1.754 -24.135 1.00 87.62 79 SER A C 1
ATOM 623 O O . SER A 1 79 ? 15.357 0.886 -23.398 1.00 87.62 79 SER A O 1
ATOM 625 N N . LYS A 1 80 ? 14.986 1.680 -25.466 1.00 83.88 80 LYS A N 1
ATOM 626 C CA . LYS A 1 80 ? 15.851 0.690 -26.113 1.00 83.88 80 LYS A CA 1
ATOM 627 C C . LYS A 1 80 ? 17.300 1.098 -25.873 1.00 83.88 80 LYS A C 1
ATOM 629 O O . LYS A 1 80 ? 17.695 2.180 -26.293 1.00 83.88 80 LYS A O 1
ATOM 634 N N . VAL A 1 81 ? 18.078 0.235 -25.229 1.00 78.94 81 VAL A N 1
ATOM 635 C CA . VAL A 1 81 ? 19.521 0.439 -25.056 1.00 78.94 81 VAL A CA 1
ATOM 636 C C . VAL A 1 81 ? 20.231 -0.091 -26.307 1.00 78.94 81 VAL A C 1
ATOM 638 O O . VAL A 1 81 ? 20.166 -1.299 -26.563 1.00 78.94 81 VAL A O 1
ATOM 641 N N . PRO A 1 82 ? 20.875 0.763 -27.125 1.00 74.69 82 PRO A N 1
ATOM 642 C CA . PRO A 1 82 ? 21.644 0.303 -28.276 1.00 74.69 82 PRO A CA 1
ATOM 643 C C . PRO A 1 82 ? 22.794 -0.592 -27.803 1.00 74.69 82 PRO A C 1
ATOM 645 O O . PRO A 1 82 ? 23.517 -0.235 -26.879 1.00 74.69 82 PRO A O 1
ATOM 648 N N . ASN A 1 83 ? 22.948 -1.764 -28.421 1.00 72.75 83 ASN A N 1
ATOM 649 C CA . ASN A 1 83 ? 24.025 -2.731 -28.159 1.00 72.75 83 ASN A CA 1
ATOM 650 C C . ASN A 1 83 ? 24.127 -3.284 -26.721 1.00 72.75 83 ASN A C 1
ATOM 652 O O . ASN A 1 83 ? 25.064 -4.022 -26.433 1.00 72.75 83 ASN A O 1
ATOM 656 N N . GLY A 1 84 ? 23.174 -2.983 -25.830 1.00 67.81 84 GLY A N 1
ATOM 657 C CA . GLY A 1 84 ? 23.226 -3.429 -24.431 1.00 67.81 84 GLY A CA 1
ATOM 658 C C . GLY A 1 84 ? 24.387 -2.826 -23.630 1.00 67.81 84 GLY A C 1
ATOM 659 O O . GLY A 1 84 ? 24.771 -3.387 -22.607 1.00 67.81 84 GLY A O 1
ATOM 660 N N . GLU A 1 85 ? 24.961 -1.713 -24.095 1.00 71.88 85 GLU A N 1
ATOM 661 C CA . GLU A 1 85 ? 26.005 -0.992 -23.370 1.00 71.88 85 GLU A CA 1
ATOM 662 C C . GLU A 1 85 ? 25.361 -0.110 -22.298 1.00 71.88 85 GLU A C 1
ATOM 664 O O . GLU A 1 85 ? 24.643 0.846 -22.594 1.00 71.88 85 GLU A O 1
ATOM 669 N N . TYR A 1 86 ? 25.601 -0.460 -21.038 1.00 74.25 86 TYR A N 1
ATOM 670 C CA . TYR A 1 86 ? 25.173 0.325 -19.888 1.00 74.25 86 TYR A CA 1
ATOM 671 C C . TYR A 1 86 ? 26.305 1.247 -19.425 1.00 74.25 86 TYR A C 1
ATOM 673 O O . TYR A 1 86 ? 27.483 0.967 -19.651 1.00 74.25 86 TYR A O 1
ATOM 681 N N . GLU A 1 87 ? 25.969 2.346 -18.745 1.00 78.56 87 GLU A N 1
ATOM 682 C CA . GLU A 1 87 ? 26.990 3.230 -18.178 1.00 78.56 87 GLU A CA 1
ATOM 683 C C . GLU A 1 87 ? 27.877 2.482 -17.165 1.00 78.56 87 GLU A C 1
ATOM 685 O O . GLU A 1 87 ? 27.390 1.636 -16.408 1.00 78.56 87 GLU A O 1
ATOM 690 N N . ASN A 1 88 ? 29.172 2.830 -17.119 1.00 76.50 88 ASN A N 1
ATOM 691 C CA . ASN A 1 88 ? 30.208 2.138 -16.330 1.00 76.50 88 ASN A CA 1
ATOM 692 C C . ASN A 1 88 ? 29.931 2.055 -14.810 1.00 76.50 88 ASN A C 1
ATOM 694 O O . ASN A 1 88 ? 30.577 1.266 -14.130 1.00 76.50 88 ASN A O 1
ATOM 698 N N . ASN A 1 89 ? 28.959 2.811 -14.284 1.00 84.06 89 ASN A N 1
ATOM 699 C CA . ASN A 1 89 ? 28.542 2.803 -12.874 1.00 84.06 89 ASN A CA 1
ATOM 700 C C . ASN A 1 89 ? 27.054 2.445 -12.677 1.00 84.06 89 ASN A C 1
ATOM 702 O O . ASN A 1 89 ? 26.446 2.813 -11.671 1.00 84.06 89 ASN A O 1
ATOM 706 N N . SER A 1 90 ? 26.438 1.761 -13.638 1.00 85.31 90 SER A N 1
ATOM 707 C CA . SER A 1 90 ? 25.034 1.359 -13.535 1.00 85.31 90 SER A CA 1
ATOM 708 C C . SER A 1 90 ? 24.845 0.100 -12.680 1.00 85.31 90 SER A C 1
ATOM 710 O O . SER A 1 90 ? 25.637 -0.842 -12.723 1.00 85.31 90 SER A O 1
ATOM 712 N N . VAL A 1 91 ? 23.751 0.064 -11.915 1.00 89.00 91 VAL A N 1
ATOM 713 C CA . VAL A 1 91 ? 23.255 -1.162 -11.275 1.00 89.00 91 VAL A CA 1
ATOM 714 C C . VAL A 1 91 ? 22.181 -1.749 -12.179 1.00 89.00 91 VAL A C 1
ATOM 716 O O . VAL A 1 91 ? 21.168 -1.103 -12.440 1.00 89.00 91 VAL A O 1
ATOM 719 N N . THR A 1 92 ? 22.403 -2.972 -12.661 1.00 87.56 92 THR A N 1
ATOM 720 C CA . THR A 1 92 ? 21.493 -3.634 -13.602 1.00 87.56 92 THR A CA 1
ATOM 721 C C . THR A 1 92 ? 20.744 -4.774 -12.922 1.00 87.56 92 THR A C 1
ATOM 723 O O . THR A 1 92 ? 21.353 -5.710 -12.406 1.00 87.56 92 THR A O 1
ATOM 726 N N . PHE A 1 93 ? 19.413 -4.721 -12.978 1.00 91.31 93 PHE A N 1
ATOM 727 C CA . PHE A 1 93 ? 18.526 -5.804 -12.557 1.00 91.31 93 PHE A CA 1
ATOM 728 C C . PHE A 1 93 ? 17.958 -6.500 -13.796 1.00 91.31 93 PHE A C 1
ATOM 730 O O . PHE A 1 93 ? 17.398 -5.847 -14.672 1.00 91.31 93 PHE A O 1
ATOM 737 N N . THR A 1 94 ? 18.103 -7.825 -13.879 1.00 91.75 94 THR A N 1
ATOM 738 C CA . THR A 1 94 ? 17.607 -8.628 -15.009 1.00 91.75 94 THR A CA 1
ATOM 739 C C . THR A 1 94 ? 16.517 -9.582 -14.537 1.00 91.75 94 THR A C 1
ATOM 741 O O . THR A 1 94 ? 16.728 -10.343 -13.596 1.00 91.75 94 THR A O 1
ATOM 744 N N . VAL A 1 95 ? 15.365 -9.567 -15.211 1.00 93.75 95 VAL A N 1
ATOM 745 C CA . VAL A 1 95 ? 14.227 -10.453 -14.924 1.00 93.75 95 VAL A CA 1
ATOM 746 C C . VAL A 1 95 ? 14.155 -11.545 -15.990 1.00 93.75 95 VAL A C 1
ATOM 748 O O . VAL A 1 95 ? 14.064 -11.247 -17.179 1.00 93.75 95 VAL A O 1
ATOM 751 N N . ASN A 1 96 ? 14.174 -12.815 -15.577 1.00 96.38 96 ASN A N 1
ATOM 752 C CA . ASN A 1 96 ? 13.990 -13.960 -16.472 1.00 96.38 96 ASN A CA 1
ATOM 753 C C . ASN A 1 96 ? 12.594 -14.569 -16.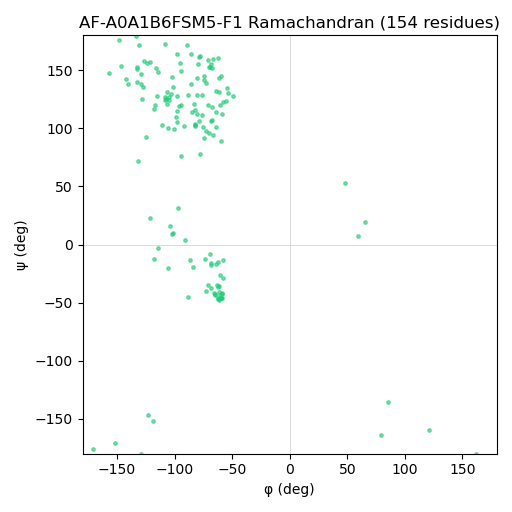282 1.00 96.38 96 ASN A C 1
ATOM 755 O O . ASN A 1 96 ? 12.377 -15.352 -15.363 1.00 96.38 96 ASN A O 1
ATOM 759 N N . ALA A 1 97 ? 11.666 -14.242 -17.183 1.00 95.88 97 ALA A N 1
ATOM 760 C CA . ALA A 1 97 ? 10.270 -14.681 -17.104 1.00 95.88 97 ALA A CA 1
ATOM 761 C C . ALA A 1 97 ? 10.050 -16.193 -17.340 1.00 95.88 97 ALA A C 1
ATOM 763 O O . ALA A 1 97 ? 8.942 -16.679 -17.135 1.00 95.88 97 ALA A O 1
ATOM 764 N N . ASN A 1 98 ? 11.077 -16.947 -17.755 1.00 98.06 98 ASN A N 1
ATOM 765 C CA . ASN A 1 98 ? 10.980 -18.401 -17.946 1.00 98.06 98 ASN A CA 1
ATOM 766 C C . ASN A 1 98 ? 11.253 -19.196 -16.660 1.00 98.06 98 ASN A C 1
ATOM 768 O O . ASN A 1 98 ? 11.002 -20.399 -16.617 1.00 98.06 98 ASN A O 1
ATOM 772 N N . ILE A 1 99 ? 11.803 -18.549 -15.630 1.00 97.94 99 ILE A N 1
ATOM 773 C CA . ILE A 1 99 ? 12.055 -19.172 -14.331 1.00 97.94 99 ILE A CA 1
ATOM 774 C C . ILE A 1 99 ? 10.897 -18.790 -13.414 1.00 97.94 99 ILE A C 1
ATOM 776 O O . ILE A 1 99 ? 10.797 -17.651 -12.964 1.00 97.94 99 ILE A O 1
ATOM 780 N N . LEU A 1 100 ? 10.010 -19.750 -13.166 1.00 97.56 100 LEU A N 1
ATOM 781 C CA . LEU A 1 100 ? 8.860 -19.573 -12.284 1.00 97.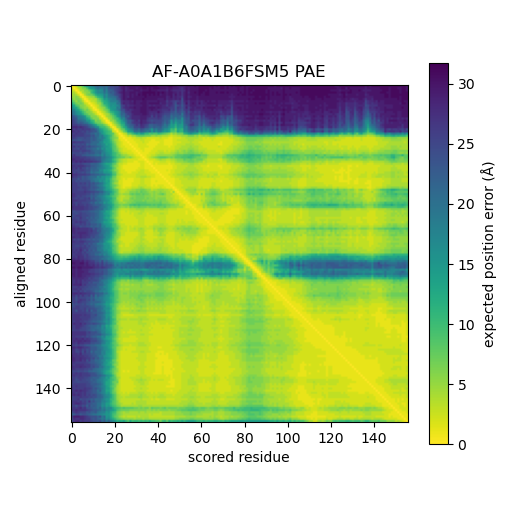56 100 LEU A CA 1
ATOM 782 C C . LEU A 1 100 ? 9.191 -20.043 -10.863 1.00 97.56 100 LEU A C 1
ATOM 784 O O . LEU A 1 100 ? 9.981 -20.969 -10.661 1.00 97.56 100 LEU A O 1
ATOM 788 N N . HIS A 1 101 ? 8.554 -19.409 -9.883 1.00 96.69 101 HIS A N 1
ATOM 789 C CA . HIS A 1 101 ? 8.669 -19.743 -8.464 1.00 96.69 101 HIS A CA 1
ATOM 790 C C . HIS A 1 101 ? 7.278 -20.052 -7.883 1.00 96.69 101 HIS A C 1
ATOM 792 O O . HIS A 1 101 ? 6.441 -20.634 -8.572 1.00 96.69 101 HIS A O 1
ATOM 798 N N . GLN A 1 102 ? 7.032 -19.719 -6.616 1.00 98.00 102 GLN A N 1
ATOM 799 C CA . GLN A 1 102 ? 5.744 -19.937 -5.965 1.00 98.00 102 GLN A CA 1
ATOM 800 C C . GLN A 1 102 ? 4.636 -19.029 -6.515 1.00 98.00 102 GLN A C 1
ATOM 802 O O . GLN A 1 102 ? 4.884 -17.900 -6.937 1.00 98.00 102 GLN A O 1
ATOM 807 N N . GLU A 1 103 ? 3.396 -19.505 -6.419 1.00 97.56 103 GLU A N 1
ATOM 808 C CA . GLU A 1 103 ? 2.206 -18.672 -6.570 1.00 97.56 103 GLU A CA 1
ATOM 809 C C . GLU A 1 103 ? 1.998 -17.800 -5.321 1.00 97.56 103 GLU A C 1
ATOM 811 O O . GLU A 1 103 ? 2.282 -18.217 -4.193 1.00 97.56 103 GLU A O 1
ATOM 816 N N . ILE A 1 104 ? 1.500 -16.579 -5.521 1.00 97.56 104 ILE A N 1
ATOM 817 C CA . ILE A 1 104 ? 1.169 -15.654 -4.437 1.00 97.56 104 ILE A CA 1
ATOM 818 C C . ILE A 1 104 ? -0.329 -15.753 -4.161 1.00 97.56 104 ILE A C 1
ATOM 820 O O . ILE A 1 104 ? -1.139 -15.374 -4.999 1.00 97.56 104 ILE A O 1
ATOM 824 N N . ILE A 1 105 ? -0.686 -16.224 -2.965 1.00 97.06 105 ILE A N 1
ATOM 825 C CA . ILE A 1 105 ? -2.088 -16.377 -2.543 1.00 97.06 105 ILE A CA 1
ATOM 826 C C . ILE A 1 105 ? -2.733 -15.013 -2.257 1.00 97.06 105 ILE A C 1
ATOM 828 O O . ILE A 1 105 ? -3.892 -14.794 -2.593 1.00 97.06 105 ILE A O 1
ATOM 832 N N . GLY A 1 106 ? -1.994 -14.094 -1.629 1.00 97.19 106 GLY A N 1
ATOM 833 C CA . GLY A 1 106 ? -2.494 -12.760 -1.317 1.00 97.19 106 GLY A CA 1
ATOM 834 C C . GLY A 1 106 ? -1.698 -12.034 -0.239 1.00 97.19 106 GLY A C 1
ATOM 835 O O . GLY A 1 106 ? -0.736 -12.567 0.319 1.00 97.19 106 GLY A O 1
ATOM 836 N N . PHE A 1 107 ? -2.138 -10.816 0.062 1.00 98.19 107 PHE A N 1
ATOM 837 C CA . PHE A 1 107 ? -1.587 -9.951 1.106 1.00 98.19 107 PHE A CA 1
ATOM 838 C C . PHE A 1 107 ? -2.720 -9.454 2.000 1.00 98.19 107 PHE A C 1
ATOM 840 O O . PHE A 1 107 ? -3.855 -9.310 1.544 1.00 98.19 107 PHE A O 1
ATOM 847 N N . GLY A 1 108 ? -2.438 -9.257 3.286 1.00 97.81 108 GLY A N 1
ATOM 848 C CA . GLY A 1 108 ? -3.504 -9.161 4.270 1.00 97.81 108 GLY A CA 1
ATOM 849 C C . GLY A 1 108 ? -3.085 -8.727 5.665 1.00 97.81 108 GLY A C 1
ATOM 850 O O . GLY A 1 108 ? -1.916 -8.457 5.935 1.00 97.81 108 GLY A O 1
ATOM 851 N N . GLY A 1 109 ? -4.070 -8.729 6.564 1.00 96.75 109 GLY A N 1
ATOM 852 C CA . GLY A 1 109 ? -3.914 -8.422 7.987 1.00 96.75 109 GLY A CA 1
ATOM 853 C C . GLY A 1 109 ? -4.633 -9.426 8.893 1.00 96.75 109 GLY A C 1
ATOM 854 O O . GLY A 1 109 ? -5.273 -10.367 8.421 1.00 96.75 109 GLY A O 1
ATOM 855 N N . SER A 1 110 ? -4.527 -9.235 10.211 1.00 97.69 110 SER A N 1
ATOM 856 C CA . SER A 1 110 ? -5.193 -10.082 11.210 1.00 97.69 110 SER A CA 1
ATOM 857 C C . SER A 1 110 ? -6.376 -9.352 11.846 1.00 97.69 110 SER A C 1
ATOM 859 O O . SER A 1 110 ? -6.224 -8.228 12.313 1.00 97.69 110 SER A O 1
ATOM 861 N N . PHE A 1 111 ? -7.538 -9.997 11.910 1.00 97.00 111 PHE A N 1
ATOM 862 C CA . PHE A 1 111 ? -8.764 -9.445 12.493 1.00 97.00 111 PHE A CA 1
ATOM 863 C C . PHE A 1 111 ? -8.859 -9.883 13.954 1.00 97.00 111 PHE A C 1
ATOM 865 O O . PHE A 1 111 ? -9.546 -10.844 14.288 1.00 97.00 111 PHE A O 1
ATOM 872 N N . THR A 1 112 ? -8.061 -9.241 14.806 1.00 98.19 112 THR A N 1
ATOM 873 C CA . THR A 1 112 ? -8.035 -9.494 16.255 1.00 98.19 112 THR A CA 1
ATOM 874 C C . THR A 1 112 ? -9.105 -8.675 16.979 1.00 98.19 112 THR A C 1
ATOM 876 O O . THR A 1 112 ? -9.593 -7.682 16.436 1.00 98.19 112 THR A O 1
ATOM 879 N N . ASP A 1 113 ? -9.426 -9.032 18.227 1.00 98.00 113 ASP A N 1
ATOM 880 C CA . ASP A 1 113 ? -10.386 -8.266 19.037 1.00 98.00 113 ASP A CA 1
ATOM 881 C C . ASP A 1 113 ? -9.924 -6.817 19.220 1.00 98.00 113 ASP A C 1
ATOM 883 O O . ASP A 1 113 ? -10.708 -5.892 19.033 1.00 98.00 113 ASP A O 1
ATOM 887 N N . SER A 1 114 ? -8.631 -6.596 19.490 1.00 98.19 114 SER A N 1
ATOM 888 C CA . SER A 1 114 ? -8.057 -5.247 19.597 1.00 98.19 114 SER A CA 1
ATOM 889 C C . SER A 1 114 ? -8.230 -4.431 18.312 1.00 98.19 114 SER A C 1
ATOM 891 O O . SER A 1 114 ? -8.579 -3.253 18.384 1.00 98.19 114 SER A O 1
ATOM 893 N N . ALA A 1 115 ? -8.024 -5.038 17.134 1.00 97.44 115 ALA A N 1
ATOM 894 C CA . ALA A 1 115 ? -8.260 -4.366 15.855 1.00 97.44 115 ALA A CA 1
ATOM 895 C C . ALA A 1 115 ? -9.751 -4.040 15.672 1.00 97.44 115 ALA A C 1
ATOM 897 O O . ALA A 1 115 ? -10.093 -2.918 15.300 1.00 97.44 115 ALA A O 1
ATOM 898 N N . GLY A 1 116 ? -10.637 -4.985 16.001 1.00 97.12 116 GLY A N 1
ATOM 899 C CA . GLY A 1 116 ? -12.085 -4.783 15.975 1.00 97.12 116 GLY A CA 1
ATOM 900 C C . GLY A 1 116 ? -12.541 -3.649 16.896 1.00 97.12 116 GLY A C 1
ATOM 901 O O . GLY A 1 116 ? -13.296 -2.781 16.464 1.00 97.12 116 GLY A O 1
ATOM 902 N N . ILE A 1 117 ? -12.041 -3.599 18.134 1.00 98.00 117 ILE A N 1
ATOM 903 C CA . ILE A 1 117 ? -12.326 -2.533 19.106 1.00 98.00 117 ILE A CA 1
ATOM 904 C C . ILE A 1 117 ? -11.824 -1.180 18.587 1.00 98.00 117 ILE A C 1
ATOM 906 O O . ILE A 1 117 ? -12.570 -0.200 18.621 1.00 98.00 117 ILE A O 1
ATOM 910 N N . ALA A 1 118 ? -10.592 -1.120 18.069 1.00 97.94 118 ALA A N 1
ATOM 911 C CA . ALA A 1 118 ? -10.014 0.109 17.531 1.00 97.94 118 ALA A CA 1
ATOM 912 C C . ALA A 1 118 ? -10.831 0.651 16.348 1.00 97.94 118 ALA A C 1
ATOM 914 O O . ALA A 1 118 ? -11.206 1.822 16.349 1.00 97.94 118 ALA A O 1
ATOM 915 N N . ILE A 1 119 ? -11.178 -0.202 15.381 1.00 97.38 119 ILE A N 1
ATOM 916 C CA . ILE A 1 119 ? -11.994 0.186 14.222 1.00 97.38 119 ILE A CA 1
ATOM 917 C C . ILE A 1 119 ? -13.400 0.596 14.673 1.00 97.38 119 ILE A C 1
ATOM 919 O O . ILE A 1 119 ? -13.922 1.614 14.226 1.00 97.38 119 ILE A O 1
ATOM 923 N N . ASN A 1 120 ? -14.014 -0.141 15.601 1.00 97.38 120 ASN A N 1
ATOM 924 C CA . ASN A 1 120 ? -15.365 0.169 16.065 1.00 97.38 120 ASN A CA 1
ATOM 925 C C . ASN A 1 120 ? -15.447 1.469 16.886 1.00 97.38 120 ASN A C 1
ATOM 927 O O . ASN A 1 120 ? -16.532 2.028 17.021 1.00 97.38 120 ASN A O 1
ATOM 931 N N . SER A 1 121 ? -14.318 1.971 17.397 1.00 97.75 121 SER A N 1
ATOM 932 C CA . SER A 1 121 ? -14.245 3.271 18.078 1.00 97.75 121 SER A CA 1
ATOM 933 C C . SER A 1 121 ? -14.330 4.483 17.136 1.00 97.75 121 SER A C 1
ATOM 935 O O . SER A 1 121 ? -14.515 5.609 17.599 1.00 97.75 121 SER A O 1
ATOM 937 N N . LEU A 1 122 ? -14.200 4.271 15.822 1.00 97.94 122 LEU A N 1
ATOM 938 C CA . LEU A 1 122 ? -14.326 5.311 14.799 1.00 97.94 122 LEU A CA 1
ATOM 939 C C . LEU A 1 122 ? -15.804 5.660 14.528 1.00 97.94 122 LEU A C 1
ATOM 941 O O . LEU 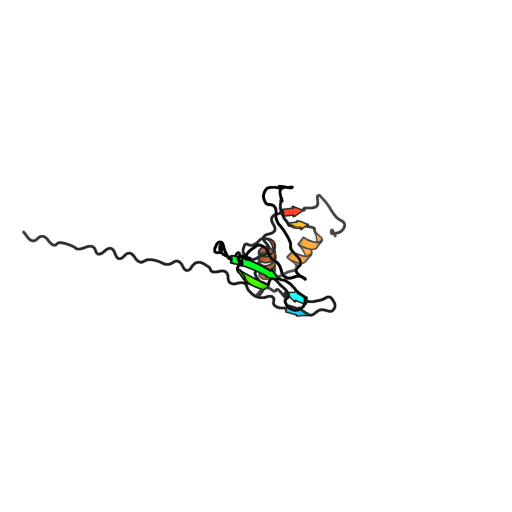A 1 122 ? -16.704 4.878 14.835 1.00 97.94 122 LEU A O 1
ATOM 945 N N . SER A 1 123 ? -16.066 6.816 13.900 1.00 98.31 123 SER A N 1
ATOM 946 C CA . SER A 1 123 ? -17.392 7.089 13.320 1.00 98.31 123 SER A CA 1
ATOM 947 C C . SER A 1 123 ? -17.665 6.148 12.146 1.00 98.31 123 SER A C 1
ATOM 949 O O . SER A 1 123 ? -16.728 5.596 11.566 1.00 98.31 123 SER A O 1
ATOM 951 N N . ASP A 1 124 ? -18.928 5.964 11.770 1.00 98.31 124 ASP A N 1
ATOM 952 C CA . ASP A 1 124 ? -19.280 5.029 10.695 1.00 98.31 124 ASP A CA 1
ATOM 953 C C . ASP A 1 124 ? -18.661 5.435 9.346 1.00 98.31 124 ASP A C 1
ATOM 955 O O . ASP A 1 124 ? -18.144 4.582 8.627 1.00 98.31 124 ASP A O 1
ATOM 959 N N . GLU A 1 125 ? -18.569 6.733 9.053 1.00 98.25 125 GLU A N 1
ATOM 960 C CA . GLU A 1 125 ? -17.930 7.238 7.829 1.00 98.25 125 GLU A CA 1
ATOM 961 C C . GLU A 1 125 ? -16.413 6.996 7.835 1.00 98.25 125 GLU A C 1
ATOM 963 O O . GLU A 1 125 ? -15.807 6.688 6.807 1.00 98.25 125 GLU A O 1
ATOM 968 N N . ALA A 1 126 ? -15.774 7.122 9.003 1.00 98.06 126 ALA A N 1
ATOM 969 C CA . ALA A 1 126 ? -14.353 6.829 9.150 1.00 98.06 126 ALA A CA 1
ATOM 970 C C . ALA A 1 126 ? -14.074 5.317 9.063 1.00 98.06 126 ALA A C 1
ATOM 972 O O . ALA A 1 126 ? -13.052 4.929 8.496 1.00 98.06 126 ALA A O 1
ATOM 973 N N . LYS A 1 127 ? -14.982 4.461 9.560 1.00 98.12 127 LYS A N 1
ATOM 974 C CA . LYS A 1 127 ? -14.910 3.001 9.367 1.00 98.12 127 LYS A CA 1
ATOM 975 C C . LYS A 1 127 ? -15.008 2.635 7.894 1.00 98.12 127 LYS A C 1
ATOM 977 O O . LYS A 1 127 ? -14.208 1.834 7.428 1.00 98.12 127 LYS A O 1
ATOM 982 N N . GLU A 1 128 ? -15.948 3.225 7.161 1.00 97.88 128 GLU A N 1
ATOM 983 C CA . GLU A 1 128 ? -16.114 2.955 5.730 1.00 97.88 128 GLU A CA 1
ATOM 984 C C . GLU A 1 128 ? -14.848 3.316 4.947 1.00 97.88 128 GLU A C 1
ATOM 986 O O . GLU A 1 128 ? -14.334 2.488 4.199 1.00 97.88 128 GLU A O 1
ATOM 991 N N . LYS A 1 129 ? -14.265 4.494 5.203 1.00 97.56 129 LYS A N 1
ATOM 992 C CA . LYS A 1 129 ? -12.979 4.887 4.607 1.00 97.56 129 LYS A CA 1
ATOM 993 C C . LYS A 1 129 ? -11.837 3.954 5.004 1.00 97.56 129 LYS A C 1
ATOM 995 O O . LYS A 1 129 ? -11.040 3.597 4.149 1.00 97.56 129 LYS A O 1
ATOM 1000 N N . PHE A 1 130 ? -11.770 3.525 6.265 1.00 97.56 130 PHE A N 1
ATOM 1001 C CA . PHE A 1 130 ? -10.768 2.557 6.717 1.00 97.56 130 PHE A CA 1
ATOM 1002 C C . PHE A 1 130 ? -10.877 1.227 5.955 1.00 97.56 130 PHE A C 1
ATOM 1004 O O . PHE A 1 130 ? -9.867 0.689 5.498 1.00 97.56 130 PHE A O 1
ATOM 1011 N N . ILE A 1 131 ? -12.096 0.702 5.798 1.00 97.12 131 ILE A N 1
ATOM 1012 C CA . ILE A 1 131 ? -12.341 -0.533 5.045 1.00 97.12 131 ILE A CA 1
ATOM 1013 C C . ILE A 1 131 ? -12.008 -0.338 3.564 1.00 97.12 131 ILE A C 1
ATOM 1015 O O . ILE A 1 131 ? -11.350 -1.204 2.990 1.00 97.12 131 ILE A O 1
ATOM 1019 N N . GLU A 1 132 ? -12.378 0.796 2.965 1.00 96.50 132 GLU A N 1
ATOM 1020 C CA . GLU A 1 132 ? -12.035 1.132 1.578 1.00 96.50 132 GLU A CA 1
ATOM 1021 C C . GLU A 1 132 ? -10.513 1.199 1.373 1.00 96.50 132 GLU A C 1
ATOM 1023 O O . GLU A 1 132 ? -10.004 0.629 0.413 1.00 96.50 132 GLU A O 1
ATOM 1028 N N . SER A 1 133 ? -9.761 1.807 2.295 1.00 96.88 133 SER A N 1
ATOM 1029 C CA . SER A 1 133 ? -8.297 1.882 2.200 1.00 96.88 133 SER A CA 1
ATOM 1030 C C . SER A 1 133 ? -7.629 0.506 2.209 1.00 96.88 133 SER A C 1
ATOM 1032 O O . SER A 1 133 ? -6.629 0.322 1.517 1.00 96.88 133 SER A O 1
ATOM 1034 N N . TYR A 1 134 ? -8.157 -0.463 2.965 1.00 97.31 134 TYR A N 1
ATOM 1035 C CA . TYR A 1 134 ? -7.577 -1.807 3.038 1.00 97.31 134 TYR A CA 1
ATOM 1036 C C . TYR A 1 134 ? -8.107 -2.763 1.970 1.00 97.31 134 TYR A C 1
ATOM 1038 O O . TYR A 1 134 ? -7.309 -3.468 1.369 1.00 97.31 134 TYR A O 1
ATOM 1046 N N . PHE A 1 135 ? -9.417 -2.810 1.735 1.00 96.94 135 PHE A N 1
ATOM 1047 C CA . PHE A 1 135 ? -10.083 -3.839 0.921 1.00 96.94 135 PHE A CA 1
ATOM 1048 C C . PHE A 1 135 ? -10.790 -3.285 -0.319 1.00 96.94 135 PHE A C 1
ATOM 1050 O O . PHE A 1 135 ? -11.207 -4.057 -1.181 1.00 96.94 135 PHE A O 1
ATOM 1057 N N . GLY A 1 136 ? -10.961 -1.967 -0.397 1.00 95.06 136 GLY A N 1
ATOM 1058 C CA . GLY A 1 136 ? -11.650 -1.298 -1.488 1.00 95.06 136 GLY A CA 1
ATOM 1059 C C . GLY A 1 136 ? -10.799 -1.1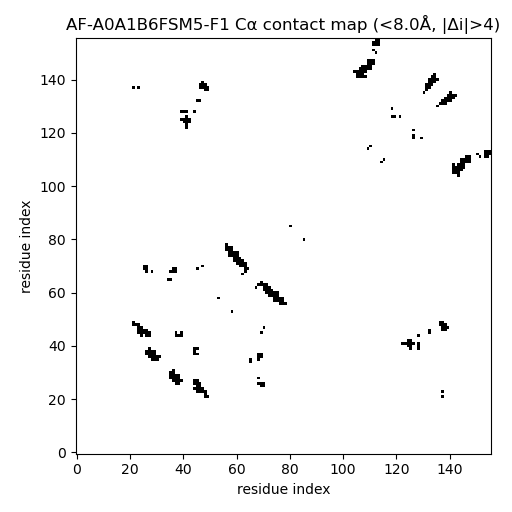54 -2.744 1.00 95.06 136 GLY A C 1
ATOM 1060 O O . GLY A 1 136 ? -9.570 -1.214 -2.709 1.00 95.06 136 GLY A O 1
ATOM 1061 N N . VAL A 1 137 ? -11.475 -0.911 -3.867 1.00 93.12 137 VAL A N 1
ATOM 1062 C CA . VAL A 1 137 ? -10.847 -0.743 -5.193 1.00 93.12 137 VAL A CA 1
ATOM 1063 C C . VAL A 1 137 ? -10.022 0.540 -5.310 1.00 93.12 137 VAL A C 1
ATOM 1065 O O . VAL A 1 137 ? -9.231 0.677 -6.243 1.00 93.12 137 VAL A O 1
ATOM 1068 N N . ASN A 1 138 ? -10.227 1.484 -4.386 1.00 93.38 138 ASN A N 1
ATOM 1069 C CA . ASN A 1 138 ? -9.456 2.721 -4.281 1.00 93.38 138 ASN A CA 1
ATOM 1070 C C . ASN A 1 138 ? -8.440 2.675 -3.124 1.00 93.38 138 ASN A C 1
ATOM 1072 O O . ASN A 1 138 ? -7.957 3.723 -2.692 1.00 93.38 138 ASN A O 1
ATOM 1076 N N . GLY A 1 139 ? -8.157 1.483 -2.596 1.00 95.06 139 GLY A N 1
ATOM 1077 C CA . GLY A 1 139 ? -7.190 1.226 -1.535 1.00 95.06 139 GLY A CA 1
ATOM 1078 C C . GLY A 1 139 ? -6.065 0.293 -1.982 1.00 95.06 139 GLY A C 1
ATOM 1079 O O . GLY A 1 139 ? -5.708 0.225 -3.156 1.00 95.06 139 GLY A O 1
ATOM 1080 N N . VAL A 1 140 ? -5.491 -0.446 -1.030 1.00 95.50 140 VAL A N 1
ATOM 1081 C CA . VAL A 1 140 ? -4.399 -1.406 -1.286 1.00 95.50 140 VAL A CA 1
ATOM 1082 C C . VAL A 1 140 ? -4.879 -2.829 -1.597 1.00 95.50 140 VAL A C 1
ATOM 1084 O O . VAL A 1 140 ? -4.050 -3.723 -1.755 1.00 95.50 140 VAL A O 1
ATOM 1087 N N . GLU A 1 141 ? -6.196 -3.042 -1.680 1.00 95.75 141 GLU A N 1
ATOM 1088 C CA . GLU A 1 141 ? -6.838 -4.298 -2.097 1.00 95.75 141 GLU A CA 1
ATOM 1089 C C . GLU A 1 141 ? -6.281 -5.559 -1.411 1.00 95.75 141 GLU A C 1
ATOM 1091 O O . GLU A 1 141 ? -5.899 -6.541 -2.055 1.00 95.75 141 GLU A O 1
ATOM 1096 N N . TYR A 1 142 ? -6.245 -5.551 -0.077 1.00 97.62 142 TYR A N 1
ATOM 1097 C CA . TYR A 1 142 ? -5.983 -6.748 0.715 1.00 97.62 142 TYR A CA 1
ATOM 1098 C C . TYR A 1 142 ? -6.879 -7.895 0.245 1.00 97.62 142 TYR A C 1
ATOM 1100 O O . TYR A 1 142 ? -8.101 -7.783 0.166 1.00 97.62 142 TYR A O 1
ATOM 1108 N N . SER A 1 143 ? -6.243 -9.025 -0.036 1.00 97.44 143 SER A N 1
ATOM 1109 C CA . SER A 1 143 ? -6.863 -10.230 -0.589 1.00 97.44 143 SER A CA 1
ATOM 1110 C C . SER A 1 143 ? -6.822 -11.413 0.375 1.00 97.44 143 SER A C 1
ATOM 1112 O O . SER A 1 143 ? -7.371 -12.474 0.085 1.00 97.44 143 SER A O 1
ATOM 1114 N N . ALA A 1 144 ? -6.199 -11.237 1.542 1.00 97.31 144 ALA A N 1
ATOM 1115 C CA . ALA A 1 144 ? -6.133 -12.234 2.599 1.00 97.31 144 ALA A CA 1
ATOM 1116 C C . ALA A 1 144 ? -6.471 -11.628 3.968 1.00 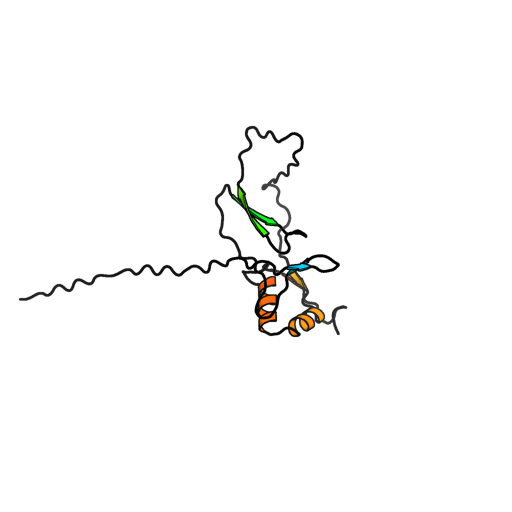97.31 144 ALA A C 1
ATOM 1118 O O . ALA A 1 144 ? -6.216 -10.455 4.245 1.00 97.31 144 ALA A O 1
ATOM 1119 N N . ALA A 1 145 ? -7.010 -12.455 4.860 1.00 97.00 145 ALA A N 1
ATOM 1120 C CA . ALA A 1 145 ? -7.254 -12.094 6.249 1.00 97.00 145 ALA A CA 1
ATOM 1121 C C . ALA A 1 145 ? -6.957 -13.283 7.166 1.00 97.00 145 ALA A C 1
ATOM 1123 O O . ALA A 1 145 ? -7.248 -14.434 6.833 1.00 97.00 145 ALA A O 1
ATOM 1124 N N . ARG A 1 146 ? -6.393 -13.002 8.341 1.00 97.94 146 ARG A N 1
ATOM 1125 C CA . ARG A 1 146 ? -6.168 -13.985 9.405 1.00 97.94 146 ARG A CA 1
ATOM 1126 C C . ARG A 1 146 ? -7.139 -13.729 10.552 1.00 97.94 146 ARG A C 1
ATOM 1128 O O . ARG A 1 146 ? -7.162 -12.634 11.098 1.00 97.94 146 ARG A O 1
ATOM 1135 N N . VAL A 1 147 ? -7.883 -14.748 10.969 1.00 97.75 147 VAL A N 1
ATOM 1136 C CA . VAL A 1 147 ? -8.836 -14.646 12.085 1.00 97.75 147 VAL A CA 1
ATOM 1137 C C . VAL A 1 147 ? -8.394 -15.590 13.208 1.00 97.75 147 VAL A C 1
ATOM 1139 O O . VAL A 1 147 ? -8.263 -16.791 12.957 1.00 97.75 147 VAL A O 1
ATOM 1142 N N . PRO A 1 148 ? -8.106 -15.091 14.425 1.00 97.69 148 PRO A N 1
ATOM 1143 C CA . PRO A 1 148 ? -7.858 -15.949 15.583 1.00 97.69 148 PRO A CA 1
ATOM 1144 C C . PRO A 1 148 ? -9.081 -16.817 15.919 1.00 97.69 148 PRO A C 1
ATOM 1146 O O . PRO A 1 148 ? -10.217 -16.367 15.806 1.00 97.69 148 PRO A O 1
ATOM 1149 N N . ILE A 1 149 ? -8.854 -18.058 16.358 1.00 97.88 149 ILE A N 1
ATOM 1150 C CA . ILE A 1 149 ? -9.914 -18.934 16.880 1.00 97.88 149 ILE A CA 1
ATOM 1151 C C . ILE A 1 149 ? -9.861 -18.865 18.407 1.00 97.88 149 ILE A C 1
ATOM 1153 O O . ILE A 1 149 ? -8.925 -19.382 19.013 1.00 97.88 149 ILE A O 1
ATOM 1157 N N . GLY A 1 150 ? -10.863 -18.238 19.023 1.00 95.44 150 GLY A N 1
ATOM 1158 C CA . GLY A 1 150 ? -10.844 -17.927 20.453 1.00 95.44 150 GLY A CA 1
ATOM 1159 C C . GLY A 1 150 ? -10.116 -16.610 20.714 1.00 95.44 150 GLY A C 1
ATOM 1160 O O . GLY A 1 150 ? -10.354 -15.638 20.008 1.00 95.44 150 GLY A O 1
ATOM 1161 N N . CYS A 1 151 ? -9.243 -16.575 21.721 1.00 95.75 151 CYS A N 1
ATOM 1162 C CA . CYS A 1 151 ? -8.479 -15.379 22.066 1.00 95.75 151 CYS A CA 1
ATOM 1163 C C . CYS A 1 151 ? -7.060 -15.384 21.474 1.00 95.75 151 CYS A C 1
ATOM 1165 O O . CYS A 1 151 ? -6.517 -16.412 21.060 1.00 95.75 151 CYS A O 1
ATOM 1167 N N . SER A 1 152 ? -6.450 -14.203 21.468 1.00 97.00 152 SER A N 1
ATOM 1168 C CA . SER A 1 152 ? -5.013 -13.997 21.271 1.00 97.00 152 SER A CA 1
ATOM 1169 C C . SER A 1 152 ? -4.466 -13.110 22.393 1.00 97.00 152 SER A C 1
ATOM 1171 O O . SER A 1 152 ? -5.216 -12.661 23.256 1.00 97.00 152 SER A O 1
ATOM 1173 N N . ASP A 1 153 ? -3.171 -12.815 22.377 1.00 97.81 153 ASP A N 1
ATOM 1174 C CA . ASP A 1 153 ? -2.574 -11.751 23.194 1.00 97.81 153 ASP A CA 1
ATOM 1175 C C . ASP A 1 153 ? -3.128 -10.348 22.859 1.00 97.81 153 ASP A C 1
ATOM 1177 O O . ASP A 1 153 ? -2.998 -9.432 23.665 1.00 97.81 153 ASP A O 1
ATOM 1181 N N . PHE A 1 154 ? -3.813 -10.196 21.718 1.00 97.94 154 PHE A N 1
ATOM 1182 C CA . PHE A 1 154 ? -4.560 -8.999 21.306 1.00 97.94 154 PHE A CA 1
ATOM 1183 C C . PHE A 1 154 ? -6.069 -9.086 21.621 1.00 97.94 154 PHE A C 1
ATOM 1185 O O . PHE A 1 154 ? -6.889 -8.513 20.893 1.00 97.94 154 PHE A O 1
ATOM 1192 N N . SER A 1 155 ? -6.446 -9.790 22.688 1.00 97.38 155 SER A N 1
ATOM 1193 C CA . SER A 1 155 ? -7.823 -9.901 23.199 1.00 97.38 155 SER A CA 1
ATOM 1194 C C . SER A 1 155 ? -7.954 -9.283 24.601 1.00 97.38 155 SER A C 1
ATOM 1196 O O . SER A 1 155 ? -6.973 -9.255 25.343 1.00 97.38 155 SER A O 1
ATOM 1198 N N . THR A 1 156 ? -9.148 -8.786 24.962 1.00 88.75 156 THR A N 1
ATOM 1199 C CA . THR A 1 156 ? -9.463 -8.179 26.279 1.00 88.75 156 THR A CA 1
ATOM 1200 C C . THR A 1 156 ? -10.440 -9.014 27.086 1.00 88.75 156 THR A C 1
ATOM 1202 O O . THR A 1 156 ? -11.412 -9.494 26.461 1.00 88.75 156 THR A O 1
#

InterPro domains:
  IPR001139 Glycoside hydrolase family 30 [PR00843] (34-53)
  IPR001139 Glycoside hydrolase family 30 [PR00843] (129-155)
  IPR001139 Glycoside hydrolase family 30 [PTHR11069] (23-156)
  IPR017853 Glycoside hydrolase superfamily [SSF51445] (104-155)
  IPR033453 Glycosyl hydrolase family 30, TIM-barrel domain [PF02055] (104-155)

Radius of gyration: 25.2 Å; Cα contacts (8 Å, |Δi|>4): 178; chains: 1; bounding box: 86×35×78 Å